Protein AF-A0A346Y640-F1 (afdb_monomer_lite)

Secondary structure (DSSP, 8-state):
------EEEEEEEEE-TT--EEEEEEEEES---HHHHHHHHHHSBTTTEE-TTTTTS---HHHH-TTSS--TT--S-EEEEEEEEE-SPPEEEEHHHHHHHHHHHHHTT-GGGG--HHHHHTTS--EEPTTS-EE-SS-----

Foldseek 3Di:
DPDLFKWKK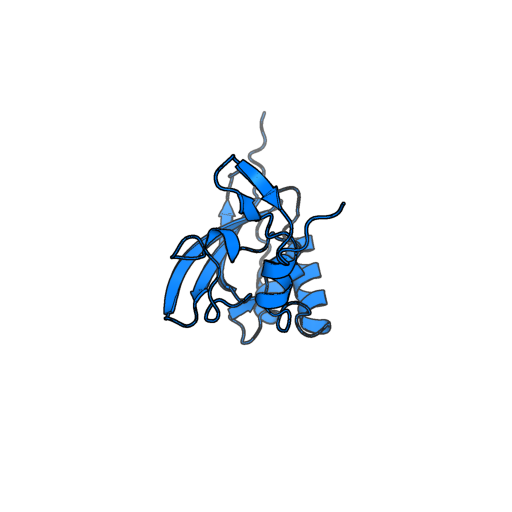WWKWFQFLVRDIDIDIAIAGHHDDPVLVVLQQVLADVSFKAQQVLLVHDQCCCVPVPVNDDDQRGFRIMTGPDMHIDSDDHDHHHSNSSSVSSNVCSVVVNVRRPPGVVNVCQPDPQPADPVRDGDHPDPDDDD

Structure (mmCIF, N/CA/C/O backbone):
data_AF-A0A346Y640-F1
#
_entry.id   AF-A0A346Y640-F1
#
loop_
_atom_site.group_PDB
_atom_site.id
_atom_site.type_symbol
_atom_site.label_atom_id
_atom_site.label_alt_id
_atom_site.label_comp_id
_atom_site.label_asym_id
_atom_site.label_entity_id
_atom_site.label_seq_id
_atom_site.pdbx_PDB_ins_code
_atom_site.Cartn_x
_atom_site.Cartn_y
_atom_site.Cartn_z
_atom_site.occupancy
_atom_site.B_iso_or_equiv
_atom_site.auth_seq_id
_atom_site.auth_comp_id
_atom_site.auth_asym_id
_atom_site.auth_atom_id
_atom_site.pdbx_PDB_model_num
ATOM 1 N N . MET A 1 1 ? -24.899 7.795 17.978 1.00 37.47 1 MET A N 1
ATOM 2 C CA . MET A 1 1 ? -23.575 7.405 18.499 1.00 37.47 1 MET A CA 1
ATOM 3 C C . MET A 1 1 ? -22.732 7.090 17.284 1.00 37.47 1 MET A C 1
ATOM 5 O O . MET A 1 1 ? -23.047 6.119 16.611 1.00 37.47 1 MET A O 1
ATOM 9 N N . ASN A 1 2 ? -21.761 7.936 16.942 1.00 45.19 2 ASN A N 1
ATOM 10 C CA . ASN A 1 2 ? -20.791 7.580 15.913 1.00 45.19 2 ASN A CA 1
ATOM 11 C C . ASN A 1 2 ? -19.942 6.470 16.523 1.00 45.19 2 ASN A C 1
ATOM 13 O O . ASN A 1 2 ? -19.218 6.697 17.489 1.00 45.19 2 ASN A O 1
ATOM 17 N N . THR A 1 3 ? -20.111 5.244 16.046 1.00 52.69 3 THR A N 1
ATOM 18 C CA . THR A 1 3 ? -19.116 4.208 16.283 1.00 52.69 3 THR A CA 1
ATOM 19 C C . THR A 1 3 ? -17.828 4.724 15.656 1.00 52.69 3 THR A C 1
ATOM 21 O O . THR A 1 3 ? -17.819 4.975 14.454 1.00 52.69 3 THR A O 1
ATOM 24 N N . ASN A 1 4 ? -16.775 4.944 16.449 1.00 62.44 4 ASN A N 1
ATOM 25 C CA . ASN A 1 4 ? -15.431 5.130 15.903 1.00 62.44 4 ASN A CA 1
ATOM 26 C C . ASN A 1 4 ? -15.088 3.839 15.157 1.00 62.44 4 ASN A C 1
ATOM 28 O O . ASN A 1 4 ? -14.667 2.856 15.769 1.00 62.44 4 ASN A O 1
ATOM 32 N N . THR A 1 5 ? -15.376 3.802 13.859 1.00 78.12 5 THR A N 1
ATOM 33 C CA . THR A 1 5 ? -15.050 2.665 13.011 1.00 78.12 5 THR A CA 1
ATOM 34 C C . THR A 1 5 ? -13.534 2.604 12.936 1.00 78.12 5 THR A C 1
ATOM 36 O O . THR A 1 5 ? -12.894 3.564 12.516 1.00 78.12 5 THR A O 1
ATOM 39 N N . MET A 1 6 ? -12.962 1.504 13.421 1.00 92.06 6 MET A N 1
ATOM 40 C CA . MET A 1 6 ? -11.524 1.297 13.337 1.00 92.06 6 MET A CA 1
ATOM 41 C C . MET A 1 6 ? -11.160 0.991 11.886 1.00 92.06 6 MET A C 1
ATOM 43 O O . MET A 1 6 ? -11.663 0.026 11.306 1.00 92.06 6 MET A O 1
ATOM 47 N N . ASN A 1 7 ? -10.292 1.825 11.336 1.00 96.62 7 ASN A N 1
ATOM 48 C CA . ASN A 1 7 ? -9.753 1.744 9.992 1.00 96.62 7 ASN A CA 1
ATOM 49 C C . ASN A 1 7 ? -8.273 1.347 10.047 1.00 96.62 7 ASN A C 1
ATOM 51 O O . ASN A 1 7 ? -7.664 1.278 11.119 1.00 96.62 7 ASN A O 1
ATOM 55 N N . THR A 1 8 ? -7.695 1.082 8.883 1.00 97.06 8 THR A N 1
ATOM 56 C CA . THR A 1 8 ? -6.295 0.686 8.735 1.00 97.06 8 THR A CA 1
ATOM 57 C C . THR A 1 8 ? -5.543 1.770 7.989 1.00 97.06 8 THR A C 1
ATOM 59 O O . THR A 1 8 ? -5.941 2.133 6.884 1.00 97.06 8 THR A O 1
ATOM 62 N N . ARG A 1 9 ? -4.442 2.260 8.559 1.00 97.69 9 ARG A N 1
ATOM 63 C CA . ARG A 1 9 ? -3.456 3.077 7.854 1.00 97.69 9 ARG A CA 1
ATOM 64 C C . ARG A 1 9 ? -2.321 2.185 7.375 1.00 97.69 9 ARG A C 1
ATOM 66 O O . ARG A 1 9 ? -1.728 1.466 8.172 1.00 97.69 9 ARG A O 1
ATOM 73 N N . VAL A 1 10 ? -2.001 2.274 6.093 1.00 97.00 10 VAL A N 1
ATOM 74 C CA . VAL A 1 10 ? -0.781 1.713 5.510 1.00 97.00 10 VAL A CA 1
ATOM 75 C C . VAL A 1 10 ? 0.199 2.864 5.316 1.00 97.00 10 VAL A C 1
ATOM 77 O O . VAL A 1 10 ? -0.119 3.837 4.630 1.00 97.00 10 VAL A O 1
ATOM 80 N N . LEU A 1 11 ? 1.350 2.778 5.974 1.00 96.50 11 LEU A N 1
ATOM 81 C CA . LEU A 1 11 ? 2.443 3.740 5.880 1.00 96.50 11 LEU A CA 1
ATOM 82 C C . LEU A 1 11 ? 3.290 3.385 4.663 1.00 96.50 11 LEU A C 1
ATOM 84 O O . LEU A 1 11 ? 3.700 2.234 4.509 1.00 96.50 11 LEU A O 1
ATOM 88 N N . LEU A 1 12 ? 3.528 4.368 3.806 1.00 94.81 12 LEU A N 1
ATOM 89 C CA . LEU A 1 12 ? 4.205 4.193 2.534 1.00 94.81 12 LEU A CA 1
ATOM 90 C C . LEU A 1 12 ? 5.369 5.174 2.425 1.00 94.81 12 LEU A C 1
ATOM 92 O O . LEU A 1 12 ? 5.293 6.303 2.914 1.00 94.81 12 LEU A O 1
ATOM 96 N N . ARG A 1 13 ? 6.421 4.769 1.725 1.00 91.81 13 ARG A N 1
ATOM 97 C CA . ARG A 1 13 ? 7.541 5.637 1.381 1.00 91.81 13 ARG A CA 1
ATOM 98 C C . ARG A 1 13 ? 7.844 5.534 -0.102 1.00 91.81 13 ARG A C 1
ATOM 100 O O . ARG A 1 13 ? 8.163 4.469 -0.623 1.00 91.81 13 ARG A O 1
ATOM 107 N N . TYR A 1 14 ? 7.769 6.672 -0.772 1.00 88.75 14 TYR A N 1
ATOM 108 C CA . TYR A 1 14 ? 8.270 6.824 -2.123 1.00 88.75 14 TYR A CA 1
ATOM 109 C C . TYR A 1 14 ? 9.759 7.143 -2.096 1.00 88.75 14 TYR A C 1
ATOM 111 O O . TYR A 1 14 ? 10.229 7.904 -1.240 1.00 88.75 14 TYR A O 1
ATOM 119 N N . ARG A 1 15 ? 10.487 6.558 -3.044 1.00 83.44 15 ARG A N 1
ATOM 120 C CA . ARG A 1 15 ? 1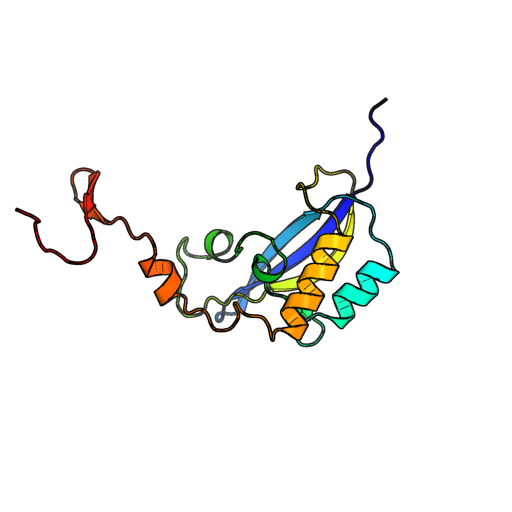1.890 6.848 -3.321 1.00 83.44 15 ARG A CA 1
ATOM 121 C C . ARG A 1 15 ? 12.000 7.097 -4.813 1.00 83.44 15 ARG A C 1
ATOM 123 O O . ARG A 1 15 ? 11.458 6.309 -5.574 1.00 83.44 15 ARG A O 1
ATOM 130 N N . ASP A 1 16 ? 12.658 8.172 -5.214 1.00 74.88 16 ASP A N 1
ATOM 131 C CA . ASP A 1 16 ? 13.042 8.334 -6.615 1.00 74.88 16 ASP A CA 1
ATOM 132 C C . ASP A 1 16 ? 14.410 7.674 -6.875 1.00 74.88 16 ASP A C 1
ATOM 134 O O . ASP A 1 16 ? 15.120 7.253 -5.949 1.00 74.88 16 ASP A O 1
ATOM 138 N N . GLY A 1 17 ? 14.813 7.606 -8.142 1.00 67.56 17 GLY A N 1
ATOM 139 C CA . GLY A 1 17 ? 16.123 7.100 -8.553 1.00 67.56 17 GLY A CA 1
ATOM 140 C C . GLY A 1 17 ? 17.303 7.964 -8.086 1.00 67.56 17 GLY A C 1
ATOM 141 O O . GLY A 1 17 ? 18.442 7.494 -8.092 1.00 67.56 17 GLY A O 1
ATOM 142 N N . ALA A 1 18 ? 17.049 9.182 -7.591 1.00 67.56 18 ALA A N 1
ATOM 143 C CA . ALA A 1 18 ? 18.029 10.050 -6.937 1.00 67.56 18 ALA A CA 1
ATOM 144 C C . ALA A 1 18 ? 18.079 9.870 -5.400 1.00 67.56 18 ALA A C 1
ATOM 146 O O . ALA A 1 18 ? 18.863 10.545 -4.721 1.00 67.56 18 ALA A O 1
ATOM 147 N N . ASN A 1 19 ? 17.305 8.925 -4.845 1.00 69.69 19 ASN A N 1
ATOM 148 C CA . ASN A 1 19 ? 17.181 8.614 -3.418 1.00 69.69 19 ASN A CA 1
ATOM 149 C C . ASN A 1 19 ? 16.620 9.773 -2.559 1.00 69.69 19 ASN A C 1
ATOM 151 O O . ASN A 1 19 ? 16.838 9.826 -1.341 1.00 69.69 19 ASN A O 1
ATOM 155 N N . CYS A 1 20 ? 15.856 10.684 -3.160 1.00 71.25 20 CYS A N 1
ATOM 156 C CA . CYS A 1 20 ? 14.936 11.546 -2.431 1.00 71.25 20 CYS A CA 1
ATOM 157 C C . CYS A 1 20 ? 13.772 10.702 -1.901 1.00 71.25 20 CYS A C 1
ATOM 159 O O . CYS A 1 20 ? 13.284 9.792 -2.567 1.00 71.25 20 CYS A O 1
ATOM 161 N N . LYS A 1 21 ? 13.344 10.982 -0.666 1.00 83.75 21 LYS A N 1
ATOM 162 C CA . LYS A 1 21 ? 12.328 10.192 0.0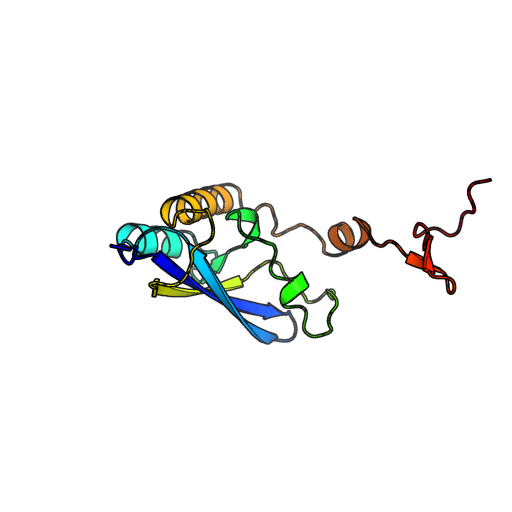38 1.00 83.75 21 LYS A CA 1
ATOM 163 C C . LYS A 1 21 ? 11.133 11.056 0.380 1.00 83.75 21 LYS A C 1
ATOM 165 O O . LYS A 1 21 ? 11.314 12.155 0.907 1.00 83.75 21 LYS A O 1
ATOM 170 N N . GLN A 1 22 ? 9.938 10.532 0.145 1.00 85.00 22 GLN A N 1
ATOM 171 C CA . GLN A 1 22 ? 8.700 11.148 0.603 1.00 85.00 22 GLN A CA 1
ATOM 172 C C . GLN A 1 22 ? 7.815 10.113 1.288 1.00 85.00 22 GLN A C 1
ATOM 174 O O . GLN A 1 22 ? 7.475 9.081 0.710 1.00 85.00 22 GLN A O 1
ATOM 179 N N . ASP A 1 23 ? 7.453 10.399 2.535 1.00 89.56 23 ASP A N 1
ATOM 180 C CA . ASP A 1 23 ? 6.532 9.569 3.299 1.00 89.56 23 ASP A CA 1
ATOM 181 C C . ASP A 1 23 ? 5.092 9.954 2.948 1.00 89.56 23 ASP A C 1
ATOM 183 O O . ASP A 1 23 ? 4.739 11.132 2.868 1.00 89.56 23 ASP A O 1
ATOM 187 N N . CYS A 1 24 ? 4.242 8.952 2.778 1.00 89.00 24 CYS A N 1
ATOM 188 C CA . CYS A 1 24 ? 2.809 9.126 2.624 1.00 89.00 24 CYS A CA 1
ATOM 189 C C . CYS A 1 24 ? 2.071 7.987 3.331 1.00 89.00 24 CYS A C 1
ATOM 191 O O . CYS A 1 24 ? 2.662 7.100 3.949 1.00 89.00 24 CYS A O 1
ATOM 193 N N . SER A 1 25 ? 0.746 8.026 3.309 1.00 93.56 25 SER A N 1
ATOM 194 C CA . SER A 1 25 ? -0.037 6.929 3.856 1.00 93.56 25 SER A CA 1
ATOM 195 C C . SER A 1 25 ? -1.395 6.851 3.196 1.00 93.56 25 SER A C 1
ATOM 197 O O . SER A 1 25 ? -1.902 7.837 2.659 1.00 93.56 25 SER A O 1
ATOM 199 N N . VAL A 1 26 ? -2.000 5.674 3.277 1.00 94.94 26 VAL A N 1
ATOM 200 C CA . VAL A 1 26 ? -3.372 5.460 2.845 1.00 94.94 26 VAL A CA 1
ATOM 201 C C . VAL A 1 26 ? -4.200 4.882 3.980 1.00 94.94 26 VAL A C 1
ATOM 203 O O . VAL A 1 26 ? -3.778 3.944 4.651 1.00 94.94 26 VAL A O 1
ATOM 206 N N . VAL A 1 27 ? -5.398 5.432 4.182 1.00 96.44 27 VAL A N 1
ATOM 207 C CA . VAL A 1 27 ? -6.363 4.926 5.161 1.00 96.44 27 VAL A CA 1
ATOM 208 C C . VAL A 1 27 ? -7.478 4.172 4.441 1.00 96.44 27 VAL A C 1
ATOM 210 O O . VAL A 1 27 ? -8.192 4.749 3.622 1.00 96.44 27 VAL A O 1
ATOM 213 N N . VAL A 1 28 ? -7.633 2.885 4.748 1.00 96.25 28 VAL A N 1
ATOM 214 C CA . VAL A 1 28 ? -8.654 1.979 4.200 1.00 96.25 28 VAL A CA 1
ATOM 215 C C . VAL A 1 28 ? -9.587 1.469 5.298 1.00 96.25 28 VAL A C 1
ATOM 217 O O . VAL A 1 28 ? -9.256 1.451 6.482 1.00 96.25 28 VAL A O 1
ATOM 220 N N . THR A 1 29 ? -10.787 1.064 4.900 1.00 96.56 29 THR A N 1
ATOM 221 C CA . THR A 1 29 ? -11.864 0.644 5.797 1.00 96.56 29 THR A CA 1
ATOM 222 C C . THR A 1 29 ? -11.550 -0.692 6.471 1.00 96.56 29 THR A C 1
ATOM 224 O O . THR A 1 29 ? -11.129 -1.653 5.818 1.00 96.56 29 THR A O 1
ATOM 227 N N . GLY A 1 30 ? -11.864 -0.776 7.763 1.00 92.75 30 GLY A N 1
ATOM 228 C CA . GLY A 1 30 ? -11.734 -1.988 8.572 1.00 92.75 30 GLY A CA 1
ATOM 229 C C . GLY A 1 30 ? -10.415 -2.050 9.348 1.00 92.75 30 GLY A C 1
ATOM 230 O O . GLY A 1 30 ? -9.446 -1.397 8.962 1.00 92.75 30 GLY A O 1
ATOM 231 N N . PRO A 1 31 ? -10.371 -2.804 10.459 1.00 93.06 31 PRO A N 1
ATOM 232 C CA . PRO A 1 31 ? -9.206 -2.856 11.333 1.00 93.06 31 PRO A CA 1
ATOM 233 C C . PRO A 1 31 ? -8.053 -3.660 10.709 1.00 93.06 31 PRO A C 1
ATOM 235 O O . PRO A 1 31 ? -8.307 -4.555 9.894 1.00 93.06 31 PRO A O 1
ATOM 238 N N . PRO A 1 32 ? -6.802 -3.408 11.134 1.00 90.06 32 PRO A N 1
ATOM 239 C CA . PRO A 1 32 ? -5.662 -4.201 10.698 1.00 90.06 32 PRO A CA 1
ATOM 240 C C . PRO A 1 32 ? -5.747 -5.599 11.317 1.00 90.06 32 PRO A C 1
ATOM 242 O O . PRO A 1 32 ? -5.513 -5.797 12.510 1.00 90.06 32 PRO A O 1
ATOM 245 N N . ASP A 1 33 ? -6.120 -6.576 10.499 1.00 92.94 33 ASP A N 1
ATOM 246 C CA . ASP A 1 33 ? -6.093 -7.994 10.850 1.00 92.94 33 ASP A CA 1
ATOM 247 C C . ASP A 1 33 ? -4.669 -8.531 10.653 1.00 92.94 33 ASP A C 1
ATOM 249 O O . ASP A 1 33 ? -4.096 -8.390 9.572 1.00 92.94 33 ASP A O 1
ATOM 253 N N . GLY A 1 34 ? -4.101 -9.177 11.674 1.00 95.50 34 GLY A N 1
ATOM 254 C CA . GLY A 1 34 ? -2.756 -9.751 11.606 1.00 95.50 34 GLY A CA 1
ATOM 255 C C . GLY A 1 34 ? -2.569 -10.767 10.472 1.00 95.50 34 GLY A C 1
ATOM 256 O O . GLY A 1 34 ? -1.480 -10.848 9.911 1.00 95.50 34 GLY A O 1
ATOM 257 N N . ASN A 1 35 ? -3.619 -11.497 10.082 1.00 97.19 35 ASN A N 1
ATOM 258 C CA . ASN A 1 35 ? -3.576 -12.388 8.921 1.00 97.19 35 ASN A CA 1
ATOM 259 C C . ASN A 1 35 ? -3.466 -11.592 7.611 1.00 97.19 35 ASN A C 1
ATOM 261 O O . ASN A 1 35 ? -2.650 -11.915 6.752 1.00 97.19 35 ASN A O 1
ATOM 265 N N . LEU A 1 36 ? -4.239 -10.511 7.472 1.00 97.38 36 LEU A N 1
ATOM 266 C CA . LEU A 1 36 ? -4.166 -9.636 6.300 1.00 97.38 36 LEU A CA 1
ATOM 267 C C . LEU A 1 36 ? -2.821 -8.910 6.210 1.00 97.38 36 LEU A C 1
ATOM 269 O O . LEU A 1 36 ? -2.268 -8.805 5.121 1.00 97.38 36 LEU A O 1
ATOM 273 N N . VAL A 1 37 ? -2.260 -8.473 7.342 1.00 97.25 37 VAL A N 1
ATOM 274 C CA . VAL A 1 37 ? -0.913 -7.884 7.383 1.00 97.25 37 VAL A CA 1
ATOM 275 C C . VAL A 1 37 ? 0.132 -8.901 6.927 1.00 97.25 37 VAL A C 1
ATOM 277 O O . VAL A 1 37 ? 0.931 -8.588 6.053 1.00 97.25 37 VAL A O 1
ATOM 280 N N . ALA A 1 38 ? 0.097 -10.131 7.449 1.00 97.62 38 ALA A N 1
ATOM 281 C CA . ALA A 1 38 ? 1.041 -11.175 7.050 1.00 97.62 38 ALA A CA 1
ATOM 282 C C . ALA A 1 38 ? 0.935 -11.524 5.555 1.00 97.62 38 ALA A C 1
ATOM 284 O O . ALA A 1 38 ? 1.958 -11.689 4.891 1.00 97.62 38 ALA A O 1
ATOM 285 N N . ARG A 1 39 ? -0.291 -11.600 5.020 1.00 97.94 39 ARG A N 1
ATOM 286 C CA . ARG A 1 39 ? -0.547 -11.801 3.585 1.00 97.94 39 ARG A CA 1
ATOM 287 C C . ARG A 1 39 ? 0.014 -10.661 2.743 1.00 97.94 39 ARG A C 1
ATOM 289 O O . ARG A 1 39 ? 0.714 -10.927 1.770 1.00 97.94 39 ARG A O 1
ATOM 296 N N . LEU A 1 40 ? -0.241 -9.413 3.142 1.00 97.56 40 LEU A N 1
ATOM 297 C CA . LEU A 1 40 ? 0.309 -8.246 2.458 1.00 97.56 40 LEU A CA 1
ATOM 298 C C . LEU A 1 40 ? 1.836 -8.313 2.433 1.00 97.56 40 LEU A C 1
ATOM 300 O O . LEU A 1 40 ? 2.406 -8.282 1.353 1.00 97.56 40 LEU A O 1
ATOM 304 N N . THR A 1 41 ? 2.489 -8.491 3.585 1.00 96.88 41 THR A N 1
ATOM 305 C CA . THR A 1 41 ? 3.957 -8.570 3.679 1.00 96.88 41 THR A CA 1
ATOM 306 C C . THR A 1 41 ? 4.543 -9.686 2.814 1.00 96.88 41 THR A C 1
ATOM 308 O O . THR A 1 41 ? 5.549 -9.471 2.148 1.00 96.88 41 THR A O 1
ATOM 311 N N . ALA A 1 42 ? 3.915 -10.865 2.778 1.00 97.31 42 ALA A N 1
ATOM 312 C CA . ALA A 1 42 ? 4.371 -11.983 1.947 1.00 97.31 42 ALA A CA 1
ATOM 313 C C . ALA A 1 42 ? 4.202 -11.742 0.434 1.00 97.31 42 ALA A C 1
ATOM 315 O O . ALA A 1 42 ? 4.805 -12.452 -0.367 1.00 97.31 42 ALA A O 1
ATOM 316 N N . THR A 1 43 ? 3.368 -10.773 0.059 1.00 97.44 43 THR A N 1
ATOM 317 C CA . THR A 1 43 ? 3.052 -10.423 -1.330 1.00 97.44 43 THR A CA 1
ATOM 318 C C . THR A 1 43 ? 3.985 -9.355 -1.894 1.00 97.44 43 THR A C 1
ATOM 320 O O . THR A 1 43 ? 4.155 -9.280 -3.109 1.00 97.44 43 THR A O 1
ATOM 323 N N . LEU A 1 44 ? 4.573 -8.524 -1.029 1.00 97.12 44 LEU A N 1
ATOM 324 C CA . LEU A 1 44 ? 5.429 -7.414 -1.438 1.00 97.12 44 LEU A CA 1
ATOM 325 C C . LEU A 1 44 ? 6.620 -7.906 -2.267 1.00 97.12 44 LEU A C 1
ATOM 327 O O . LEU A 1 44 ? 7.263 -8.904 -1.924 1.00 97.12 44 LEU A O 1
ATOM 331 N N . ASP A 1 45 ? 6.951 -7.171 -3.327 1.00 95.56 45 ASP A N 1
ATOM 332 C CA . ASP A 1 45 ? 8.188 -7.398 -4.059 1.00 95.56 45 ASP A CA 1
ATOM 333 C C . ASP A 1 45 ? 9.376 -7.182 -3.121 1.00 95.56 45 ASP A C 1
ATOM 335 O O . ASP A 1 45 ? 9.432 -6.215 -2.355 1.00 95.56 45 ASP A O 1
ATOM 339 N N . SER A 1 46 ? 10.289 -8.153 -3.119 1.00 93.25 46 SER A N 1
ATOM 340 C CA . SER A 1 46 ? 11.431 -8.195 -2.202 1.00 93.25 46 SER A CA 1
ATOM 341 C C . SER A 1 46 ? 11.053 -8.080 -0.710 1.00 93.25 46 SER A C 1
ATOM 343 O O . SER A 1 46 ? 11.912 -7.820 0.126 1.00 93.25 46 SER A O 1
ATOM 345 N N . GLY A 1 47 ? 9.781 -8.318 -0.359 1.00 93.75 47 GLY A N 1
ATOM 346 C CA . GLY A 1 47 ? 9.251 -8.192 0.999 1.00 93.75 47 GLY A CA 1
ATOM 347 C C . GLY A 1 47 ? 8.972 -6.757 1.460 1.00 93.75 47 GLY A C 1
ATOM 348 O O . GLY A 1 47 ? 8.558 -6.580 2.604 1.00 93.75 47 GLY A O 1
ATOM 349 N N . GLU A 1 48 ? 9.170 -5.753 0.602 1.00 95.00 48 GLU A N 1
ATOM 350 C CA . GLU A 1 48 ? 9.117 -4.335 0.987 1.00 95.00 48 GLU A CA 1
ATOM 351 C C . GLU A 1 48 ? 8.282 -3.475 0.030 1.00 95.00 48 GLU A C 1
ATOM 353 O O . GLU A 1 48 ? 7.687 -2.492 0.471 1.00 95.00 48 GLU A O 1
ATOM 358 N N . PHE A 1 49 ? 8.181 -3.837 -1.253 1.00 94.94 49 PHE A N 1
ATOM 359 C CA . PHE A 1 49 ? 7.635 -2.952 -2.281 1.00 94.94 49 PHE A CA 1
ATOM 360 C C . PHE A 1 49 ? 6.283 -3.401 -2.847 1.00 94.94 49 PHE A C 1
ATOM 362 O O . PHE A 1 49 ? 5.992 -4.587 -2.986 1.00 94.94 49 PHE A O 1
ATOM 369 N N . LEU A 1 50 ? 5.453 -2.432 -3.227 1.00 96.19 50 LEU A N 1
ATOM 370 C CA . LEU A 1 50 ? 4.268 -2.645 -4.063 1.00 96.19 50 LEU A CA 1
ATOM 371 C C . LEU A 1 50 ? 4.119 -1.512 -5.077 1.00 96.19 50 LEU A C 1
ATOM 373 O O . LEU A 1 50 ? 4.748 -0.461 -4.941 1.00 96.19 50 LEU A O 1
ATOM 377 N N . ILE A 1 51 ? 3.233 -1.701 -6.055 1.00 94.62 51 ILE A N 1
ATOM 378 C CA . ILE A 1 51 ? 2.788 -0.625 -6.944 1.00 94.62 51 ILE A CA 1
ATOM 379 C C . ILE A 1 51 ? 1.362 -0.203 -6.551 1.00 94.62 51 ILE A C 1
ATOM 381 O O . ILE A 1 51 ? 0.435 -1.004 -6.694 1.00 94.62 51 ILE A O 1
ATOM 385 N N . PRO A 1 52 ? 1.140 1.036 -6.066 1.00 93.31 52 PRO A N 1
ATOM 386 C CA . PRO A 1 52 ? -0.150 1.457 -5.513 1.00 93.31 52 PRO A CA 1
ATOM 387 C C . PRO A 1 52 ? -1.329 1.277 -6.475 1.00 93.31 52 PRO A C 1
ATOM 389 O O . PRO A 1 52 ? -2.373 0.755 -6.077 1.00 93.31 52 PRO A O 1
ATOM 392 N N . GLN A 1 53 ? -1.154 1.660 -7.741 1.00 93.06 53 GLN A N 1
ATOM 393 C CA . GLN A 1 53 ? -2.205 1.573 -8.760 1.00 93.06 53 GLN A CA 1
ATOM 394 C C . GLN A 1 53 ? -2.644 0.135 -9.056 1.00 93.06 53 GLN A C 1
ATOM 396 O O . GLN A 1 53 ? -3.840 -0.118 -9.208 1.00 93.06 53 GLN A O 1
ATOM 401 N N . ASP A 1 54 ? -1.720 -0.827 -9.011 1.00 95.19 54 ASP A N 1
ATOM 402 C CA . ASP A 1 54 ? -2.053 -2.243 -9.187 1.00 95.19 54 ASP A CA 1
ATOM 403 C C . ASP A 1 54 ? -2.875 -2.779 -7.997 1.00 95.19 54 ASP A C 1
ATOM 405 O O . ASP A 1 54 ? -3.715 -3.668 -8.145 1.00 95.19 54 ASP A O 1
ATOM 409 N N . CYS A 1 55 ? -2.718 -2.168 -6.818 1.00 95.38 55 CYS A N 1
ATOM 410 C CA . CYS A 1 55 ? -3.519 -2.437 -5.622 1.00 95.38 55 CYS A CA 1
ATOM 411 C C . CYS A 1 55 ? -4.865 -1.675 -5.602 1.00 95.38 55 CYS A C 1
ATOM 413 O O . CYS A 1 55 ? -5.629 -1.767 -4.634 1.00 95.38 55 CYS A O 1
ATOM 415 N N . GLY A 1 56 ? -5.186 -0.920 -6.660 1.00 92.69 56 GLY A N 1
ATOM 416 C CA . GLY A 1 56 ? -6.387 -0.087 -6.770 1.00 92.69 56 GLY A CA 1
ATOM 417 C C . GLY A 1 56 ? -6.308 1.246 -6.018 1.00 92.69 56 GLY A C 1
ATOM 418 O O . GLY A 1 56 ? -7.344 1.869 -5.772 1.00 92.69 56 GLY A O 1
ATOM 419 N N . LEU A 1 57 ? -5.111 1.657 -5.599 1.00 91.62 57 LEU A N 1
ATOM 420 C CA . LEU A 1 57 ? -4.855 2.998 -5.080 1.00 91.62 57 LEU A CA 1
ATOM 421 C C . LEU A 1 57 ? -4.591 3.965 -6.241 1.00 91.62 57 LEU A C 1
ATOM 423 O O . LEU A 1 57 ? -4.568 3.570 -7.402 1.00 91.62 57 LEU A O 1
ATOM 427 N N . GLU A 1 58 ? -4.433 5.248 -5.935 1.00 86.62 58 GLU A N 1
ATOM 428 C CA . GLU A 1 58 ? -3.994 6.208 -6.947 1.00 86.62 58 GLU A CA 1
ATOM 429 C C . GLU A 1 58 ? -2.503 6.035 -7.244 1.00 86.62 58 GLU A C 1
ATOM 431 O O . GLU A 1 58 ? -1.742 5.556 -6.399 1.00 86.62 58 GLU A O 1
ATOM 436 N N . ASP A 1 59 ? -2.086 6.444 -8.439 1.00 82.12 59 ASP A N 1
ATOM 437 C CA . ASP A 1 59 ? -0.671 6.618 -8.724 1.00 82.12 59 ASP A CA 1
ATOM 438 C C . ASP A 1 59 ? -0.125 7.765 -7.868 1.00 82.12 59 ASP A C 1
ATOM 440 O O . ASP A 1 59 ? -0.627 8.891 -7.903 1.00 82.12 59 ASP A O 1
ATOM 444 N N . LEU A 1 60 ? 0.889 7.456 -7.065 1.00 77.31 60 LEU A N 1
ATOM 445 C CA . LEU A 1 60 ? 1.475 8.402 -6.126 1.00 77.31 60 LEU A CA 1
ATOM 446 C C . LEU A 1 60 ? 2.590 9.233 -6.763 1.00 77.31 60 LEU A C 1
ATOM 448 O O . LEU A 1 60 ? 2.916 10.293 -6.234 1.00 77.31 60 LEU A O 1
ATOM 452 N N . ARG A 1 61 ? 3.140 8.823 -7.914 1.00 78.56 61 ARG A N 1
ATOM 453 C CA . ARG A 1 61 ? 4.254 9.541 -8.552 1.00 78.56 61 ARG A CA 1
ATOM 454 C C . ARG A 1 61 ? 3.917 11.013 -8.858 1.00 78.56 61 ARG A C 1
ATOM 456 O O . ARG A 1 61 ? 4.714 11.868 -8.484 1.00 78.56 61 ARG A O 1
ATOM 463 N N . PRO A 1 62 ? 2.742 11.374 -9.427 1.00 70.88 62 PRO A N 1
ATOM 464 C CA . PRO A 1 62 ? 2.408 12.778 -9.700 1.00 70.88 62 PRO A CA 1
ATOM 465 C C . PRO A 1 62 ? 2.326 13.651 -8.441 1.00 70.88 62 PRO A C 1
ATOM 467 O O . PRO A 1 62 ? 2.561 14.854 -8.501 1.00 70.88 62 PRO A O 1
ATOM 470 N N . GLN A 1 63 ? 1.978 13.052 -7.298 1.00 67.38 63 GLN A N 1
ATOM 471 C CA . GLN A 1 63 ? 1.866 13.752 -6.016 1.00 67.38 63 GLN A CA 1
ATOM 472 C C . GLN A 1 63 ? 3.218 13.874 -5.307 1.00 67.38 63 GLN A C 1
ATOM 474 O O . GLN A 1 63 ? 3.387 14.765 -4.476 1.00 67.38 63 GLN A O 1
ATOM 479 N N . LEU A 1 64 ? 4.155 12.973 -5.622 1.00 66.56 64 LEU A N 1
ATOM 480 C CA . LEU A 1 64 ? 5.427 12.823 -4.918 1.00 66.56 64 LEU A CA 1
ATOM 481 C C . LEU A 1 64 ? 6.652 13.242 -5.747 1.00 66.56 64 LEU A C 1
ATOM 483 O O . LEU A 1 64 ? 7.775 13.259 -5.239 1.00 66.56 64 LEU A O 1
ATOM 487 N N . ALA A 1 65 ? 6.433 13.646 -7.000 1.00 65.88 65 ALA A N 1
ATOM 488 C CA . ALA A 1 65 ? 7.431 14.253 -7.864 1.00 65.88 65 ALA A CA 1
ATOM 489 C C . ALA A 1 65 ? 8.041 15.500 -7.202 1.00 65.88 65 ALA A C 1
ATOM 491 O O . ALA A 1 65 ? 7.394 16.539 -7.044 1.00 65.88 65 ALA A O 1
ATOM 492 N N . PHE A 1 66 ? 9.317 15.415 -6.823 1.00 59.94 66 PHE A N 1
ATOM 493 C CA . PHE A 1 66 ? 9.992 16.433 -6.008 1.00 59.94 66 PHE A C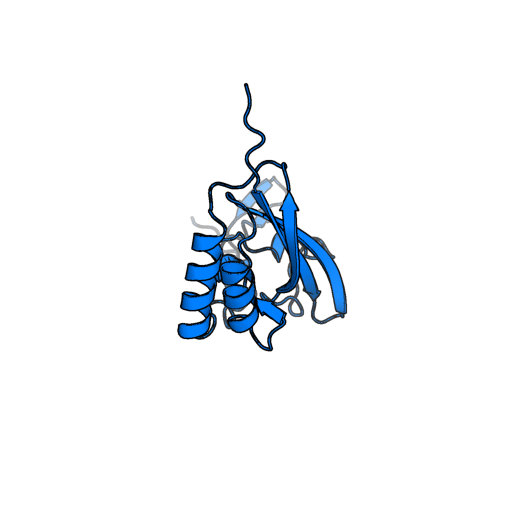A 1
ATOM 494 C C . PHE A 1 66 ? 10.105 17.803 -6.700 1.00 59.94 66 PHE A C 1
ATOM 496 O O . PHE A 1 66 ? 10.188 18.840 -6.041 1.00 59.94 66 PHE A O 1
ATOM 503 N N . THR A 1 67 ? 10.110 17.813 -8.032 1.00 61.50 67 THR A N 1
ATOM 504 C CA . THR A 1 67 ? 10.216 19.014 -8.874 1.00 61.50 67 THR A CA 1
ATOM 505 C C . THR A 1 67 ? 8.851 19.554 -9.320 1.00 61.50 67 THR A C 1
ATOM 507 O O . THR A 1 67 ? 8.799 20.571 -10.012 1.00 61.50 67 THR A O 1
ATOM 510 N N . GLY A 1 68 ? 7.752 18.889 -8.939 1.00 61.28 68 GLY A N 1
ATOM 511 C CA . GLY A 1 68 ? 6.413 19.132 -9.480 1.00 61.28 68 GLY A CA 1
ATOM 512 C C . GLY A 1 68 ? 6.157 18.475 -10.843 1.00 61.28 68 GLY A C 1
ATOM 513 O O . GLY A 1 68 ? 5.064 18.632 -11.380 1.00 61.28 68 GLY A O 1
ATOM 514 N N . TYR A 1 69 ? 7.134 17.737 -11.385 1.00 65.00 69 TYR A N 1
ATOM 515 C CA . TYR A 1 69 ? 7.027 16.982 -12.634 1.00 65.00 69 TYR A CA 1
ATOM 516 C C . TYR A 1 69 ? 7.697 15.619 -12.488 1.00 65.00 69 TYR A C 1
ATOM 518 O O . TYR A 1 69 ? 8.752 15.511 -11.861 1.00 65.00 69 TYR A O 1
ATOM 526 N N . LEU A 1 70 ? 7.100 14.598 -13.102 1.00 70.62 70 LEU A N 1
ATOM 527 C CA . LEU A 1 70 ? 7.744 13.296 -13.240 1.00 70.62 70 LEU A CA 1
ATOM 528 C C . LEU A 1 70 ? 9.024 13.454 -14.057 1.00 70.62 70 LEU A C 1
ATOM 530 O O . LEU A 1 70 ? 9.044 14.162 -15.066 1.00 70.62 70 LEU A O 1
ATOM 534 N N . ASN A 1 71 ? 10.089 12.812 -13.609 1.00 71.94 71 ASN A N 1
ATOM 535 C CA . ASN A 1 71 ? 11.364 12.761 -14.302 1.00 71.94 71 ASN A CA 1
ATOM 536 C C . ASN A 1 71 ? 11.755 11.297 -14.580 1.00 71.94 71 ASN A C 1
ATOM 538 O O . ASN A 1 71 ? 11.193 10.400 -13.961 1.00 71.94 71 ASN A O 1
ATOM 542 N N . PRO A 1 72 ? 12.718 11.032 -15.477 1.00 72.44 72 PRO A N 1
ATOM 543 C CA . PRO A 1 72 ? 13.073 9.664 -15.871 1.00 72.44 72 PRO A CA 1
ATOM 544 C C . PRO A 1 72 ? 13.589 8.760 -14.742 1.00 72.44 72 PRO A C 1
ATOM 546 O O . PRO A 1 72 ? 13.623 7.544 -14.911 1.00 72.44 72 PRO A O 1
ATOM 549 N N . ASP A 1 73 ? 14.007 9.332 -13.612 1.00 73.69 73 ASP A N 1
ATOM 550 C CA . ASP A 1 73 ? 14.449 8.582 -12.437 1.00 73.69 73 ASP A CA 1
ATOM 551 C C . ASP A 1 73 ? 13.272 8.204 -11.511 1.00 73.69 73 ASP A C 1
ATOM 553 O O . ASP A 1 73 ? 13.461 7.450 -10.556 1.00 73.69 73 ASP A O 1
ATOM 557 N N . ASP A 1 74 ? 12.054 8.701 -11.758 1.00 79.38 74 ASP A N 1
ATOM 558 C CA . ASP A 1 74 ? 10.861 8.322 -11.000 1.00 79.38 74 ASP A CA 1
ATOM 559 C C . ASP A 1 74 ? 10.403 6.895 -11.358 1.00 79.38 74 ASP A C 1
ATOM 561 O O . ASP A 1 74 ? 10.409 6.478 -12.514 1.00 79.38 74 ASP A O 1
ATOM 565 N N . HIS A 1 75 ? 9.957 6.122 -10.365 1.00 85.00 75 HIS A N 1
ATOM 566 C CA . HIS A 1 75 ? 9.512 4.739 -10.573 1.00 85.00 75 HIS A CA 1
ATOM 567 C C . HIS A 1 75 ? 8.199 4.446 -9.850 1.00 85.00 75 HIS A C 1
ATOM 569 O O . HIS A 1 75 ? 7.868 5.063 -8.853 1.00 85.00 75 HIS A O 1
ATOM 575 N N . CYS A 1 76 ? 7.417 3.474 -10.304 1.00 88.44 76 CYS A N 1
ATOM 576 C CA . CYS A 1 76 ? 6.091 3.189 -9.733 1.00 88.44 76 CYS A CA 1
ATOM 577 C C . CYS A 1 76 ? 6.106 2.473 -8.367 1.00 88.44 76 CYS A C 1
ATOM 579 O O . CYS A 1 76 ? 5.064 2.386 -7.711 1.00 88.44 76 CYS A O 1
ATOM 581 N N . TRP A 1 77 ? 7.263 1.972 -7.932 1.00 92.12 77 TRP A N 1
ATOM 582 C CA . TRP A 1 77 ? 7.413 1.252 -6.670 1.00 92.12 77 TRP A CA 1
ATOM 583 C C . TRP A 1 77 ? 7.357 2.168 -5.450 1.00 92.12 77 TRP A C 1
ATOM 585 O O . TRP A 1 77 ? 7.994 3.221 -5.412 1.00 92.12 77 TRP A O 1
ATOM 595 N N . VAL A 1 78 ? 6.647 1.716 -4.418 1.00 92.69 78 VAL A N 1
ATOM 596 C CA . VAL A 1 78 ? 6.661 2.321 -3.082 1.00 92.69 78 VAL A CA 1
ATOM 597 C C . VAL A 1 78 ? 6.955 1.265 -2.031 1.00 92.69 78 VAL A C 1
ATOM 599 O O . VAL A 1 78 ? 6.525 0.119 -2.147 1.00 92.69 78 VAL A O 1
ATOM 602 N N . GLU A 1 79 ? 7.674 1.670 -0.996 1.00 94.81 79 GLU A N 1
ATOM 603 C CA . GLU A 1 79 ? 7.995 0.854 0.170 1.00 94.81 79 GLU A CA 1
ATOM 604 C C . GLU A 1 79 ? 6.830 0.885 1.165 1.00 94.81 79 GLU A C 1
ATOM 606 O O . GLU A 1 79 ? 6.257 1.945 1.424 1.00 94.81 79 GLU A O 1
ATOM 611 N N . VAL A 1 80 ? 6.475 -0.268 1.730 1.00 96.56 80 VAL A N 1
ATOM 612 C CA . VAL A 1 80 ? 5.501 -0.382 2.820 1.00 96.56 80 VAL A CA 1
ATOM 613 C C . VAL A 1 80 ? 6.245 -0.379 4.150 1.00 96.56 80 VAL A C 1
ATOM 615 O O . VAL A 1 80 ? 6.848 -1.370 4.549 1.00 96.56 80 VAL A O 1
ATOM 618 N N . GLU A 1 81 ? 6.155 0.733 4.871 1.00 96.56 81 GLU A N 1
ATOM 619 C CA . GLU A 1 81 ? 6.859 0.936 6.145 1.00 96.56 81 GLU A CA 1
ATOM 620 C C . GLU A 1 81 ? 6.111 0.318 7.332 1.00 96.56 81 GLU A C 1
ATOM 622 O O . GLU A 1 81 ? 6.698 0.018 8.373 1.00 96.56 81 GLU A O 1
ATOM 627 N N . GLY A 1 82 ? 4.793 0.149 7.210 1.00 96.25 82 GLY A N 1
ATOM 628 C CA . GLY A 1 82 ? 3.993 -0.405 8.290 1.00 96.25 82 GLY A CA 1
ATOM 629 C C . GLY A 1 82 ? 2.493 -0.364 8.053 1.00 96.25 82 GLY A C 1
ATOM 630 O O . GLY A 1 82 ? 1.986 0.275 7.132 1.00 96.25 82 GLY A O 1
ATOM 631 N N . VAL A 1 83 ? 1.778 -1.059 8.932 1.00 97.56 83 VAL A N 1
ATOM 632 C CA . VAL A 1 83 ? 0.318 -1.090 8.967 1.00 97.56 83 VAL A CA 1
ATOM 633 C C . VAL A 1 83 ? -0.129 -0.856 10.403 1.00 97.56 83 VAL A C 1
ATOM 635 O O . VAL A 1 83 ? 0.311 -1.556 11.314 1.00 97.56 83 VAL A O 1
ATOM 638 N N . GLU A 1 84 ? -1.013 0.114 10.612 1.00 97.06 84 GLU A N 1
ATOM 639 C CA . GLU A 1 84 ? -1.496 0.484 11.940 1.00 97.06 84 GLU A CA 1
ATOM 640 C C . GLU A 1 84 ? -3.000 0.766 11.963 1.00 97.06 84 GLU A C 1
ATOM 642 O O . GLU A 1 84 ? -3.642 1.016 10.942 1.00 97.06 84 GLU A O 1
ATOM 647 N N . ALA A 1 85 ? -3.582 0.701 13.157 1.00 96.75 85 ALA A N 1
ATOM 648 C CA . ALA A 1 85 ? -4.989 1.002 13.368 1.00 96.75 85 ALA A CA 1
ATOM 649 C C . ALA A 1 85 ? -5.186 2.520 13.481 1.00 96.75 85 ALA A C 1
ATOM 651 O O . ALA A 1 85 ? -4.397 3.203 14.133 1.00 96.75 85 ALA A O 1
ATOM 652 N N . THR A 1 86 ? -6.254 3.052 12.895 1.00 96.12 86 THR A N 1
ATOM 653 C CA . THR A 1 86 ? -6.582 4.479 12.975 1.00 96.12 86 THR A CA 1
ATOM 654 C C . THR A 1 86 ? -8.089 4.712 13.033 1.00 96.12 86 THR A C 1
ATOM 656 O O . THR A 1 86 ? -8.888 3.860 12.655 1.00 96.12 86 THR A O 1
ATOM 659 N N . THR A 1 87 ? -8.482 5.890 13.512 1.00 95.38 87 THR A N 1
ATOM 660 C CA . THR A 1 87 ? -9.880 6.362 13.501 1.00 95.38 87 THR A CA 1
ATOM 661 C C . THR A 1 87 ? -10.128 7.441 12.448 1.00 95.38 87 THR A C 1
ATOM 663 O O . THR A 1 87 ? -11.212 8.012 12.407 1.00 95.38 87 THR A O 1
ATOM 666 N N . GLU A 1 88 ? -9.125 7.736 11.619 1.00 95.38 88 GLU A N 1
ATOM 667 C CA . GLU A 1 88 ? -9.254 8.673 10.503 1.00 95.38 88 GLU A CA 1
ATOM 668 C C . GLU A 1 88 ? -10.194 8.157 9.415 1.00 95.38 88 GLU A C 1
ATOM 670 O O . GLU A 1 88 ? -10.424 6.950 9.282 1.00 95.38 88 GLU A O 1
ATOM 675 N N . ASP A 1 89 ? -10.717 9.096 8.627 1.00 94.25 89 ASP A N 1
ATOM 676 C CA . ASP A 1 89 ? -11.596 8.793 7.508 1.00 94.25 89 ASP A CA 1
ATOM 677 C C . ASP A 1 89 ? -10.871 7.922 6.479 1.00 94.25 89 ASP A C 1
ATOM 679 O O . ASP A 1 89 ? -9.775 8.231 6.007 1.00 94.25 89 ASP A O 1
ATOM 683 N N . ALA A 1 90 ? -11.508 6.807 6.138 1.00 93.88 90 ALA A N 1
ATOM 684 C CA . ALA A 1 90 ? -11.002 5.876 5.151 1.00 93.88 90 ALA A CA 1
ATOM 685 C C . ALA A 1 90 ? -11.547 6.192 3.761 1.00 93.88 90 ALA A C 1
ATOM 687 O O . ALA A 1 90 ? -12.700 6.596 3.592 1.00 93.88 90 ALA A O 1
ATOM 688 N N . ARG A 1 91 ? -10.745 5.886 2.741 1.00 92.44 91 ARG A N 1
ATOM 689 C CA . ARG A 1 91 ? -11.247 5.787 1.367 1.00 92.44 91 ARG A CA 1
ATOM 690 C C . ARG A 1 91 ? -12.215 4.599 1.234 1.00 92.44 91 ARG A C 1
ATOM 692 O O . ARG A 1 91 ? -12.140 3.666 2.043 1.00 92.44 91 ARG A O 1
ATOM 699 N N . PRO A 1 92 ? -13.100 4.582 0.215 1.00 91.88 92 PRO A N 1
ATOM 700 C CA . PRO A 1 92 ? -14.077 3.510 0.001 1.00 91.88 92 PRO A CA 1
ATOM 701 C C . PRO A 1 92 ? -13.424 2.230 -0.558 1.00 91.88 92 PRO A C 1
ATOM 703 O O . PRO A 1 92 ? -13.740 1.747 -1.642 1.00 91.88 92 PRO A O 1
ATOM 706 N N . MET A 1 93 ? -12.485 1.675 0.201 1.00 94.81 93 MET A N 1
ATOM 707 C CA . MET A 1 93 ? -11.776 0.425 -0.039 1.00 94.81 93 MET A CA 1
ATOM 708 C C . MET A 1 93 ? -11.548 -0.244 1.312 1.00 94.81 93 MET A C 1
ATOM 710 O O . MET A 1 93 ? -11.238 0.446 2.277 1.00 94.81 93 MET A O 1
ATOM 714 N N . THR A 1 94 ? -11.688 -1.565 1.398 1.00 96.50 94 THR A N 1
ATOM 715 C CA . THR A 1 94 ? -11.368 -2.311 2.623 1.00 96.50 94 THR A CA 1
ATOM 716 C C . THR A 1 94 ? -9.909 -2.754 2.634 1.00 96.50 94 THR A C 1
ATOM 718 O O . THR A 1 94 ? -9.316 -2.950 1.573 1.00 96.50 94 THR A O 1
ATOM 721 N N . PHE A 1 95 ? -9.338 -2.981 3.821 1.00 96.62 95 PHE A N 1
ATOM 722 C CA . PHE A 1 95 ? -7.983 -3.534 3.916 1.00 96.62 95 PHE A CA 1
ATOM 723 C C . PHE A 1 95 ? -7.863 -4.909 3.239 1.00 96.62 95 PHE A C 1
ATOM 725 O O . PHE A 1 95 ? -6.898 -5.164 2.527 1.00 96.62 95 PHE A O 1
ATOM 732 N N . ALA A 1 96 ? -8.890 -5.756 3.361 1.00 96.88 96 ALA A N 1
ATOM 733 C CA . ALA A 1 96 ? -8.947 -7.035 2.655 1.00 96.88 96 ALA A CA 1
ATOM 734 C C . ALA A 1 96 ? -8.903 -6.865 1.126 1.00 96.88 96 ALA A C 1
ATOM 736 O O . ALA A 1 96 ? -8.131 -7.546 0.465 1.00 96.88 96 ALA A O 1
ATOM 737 N N . ALA A 1 97 ? -9.662 -5.913 0.569 1.00 97.44 97 ALA A N 1
ATOM 738 C CA . ALA A 1 97 ? -9.664 -5.667 -0.873 1.00 97.44 97 ALA A CA 1
ATOM 739 C C . ALA A 1 97 ? -8.316 -5.139 -1.387 1.00 97.44 97 ALA A C 1
ATOM 741 O O . ALA A 1 97 ? -7.942 -5.439 -2.517 1.00 97.44 97 ALA A O 1
ATOM 742 N N . LEU A 1 98 ? -7.591 -4.359 -0.579 1.00 97.38 98 LEU A N 1
ATOM 743 C CA . LEU A 1 98 ? -6.225 -3.941 -0.903 1.00 97.38 98 LEU A CA 1
ATOM 744 C C . LEU A 1 98 ? -5.293 -5.157 -0.980 1.00 97.38 98 LEU A C 1
ATOM 746 O O . LEU A 1 98 ? -4.576 -5.308 -1.963 1.00 97.38 98 LEU A O 1
ATOM 750 N N . VAL A 1 99 ? -5.341 -6.037 0.025 1.00 97.94 99 VAL A N 1
ATOM 751 C CA . VAL A 1 99 ? -4.509 -7.252 0.093 1.00 97.94 99 VAL A CA 1
ATOM 752 C C . VAL A 1 99 ? -4.805 -8.186 -1.080 1.00 97.94 99 VAL A C 1
ATOM 754 O O . VAL A 1 99 ? -3.883 -8.622 -1.760 1.00 97.94 99 VAL A O 1
ATOM 757 N N . ASP A 1 100 ? -6.083 -8.440 -1.370 1.00 98.19 100 ASP A N 1
ATOM 758 C CA . ASP A 1 100 ? -6.490 -9.322 -2.469 1.00 98.19 1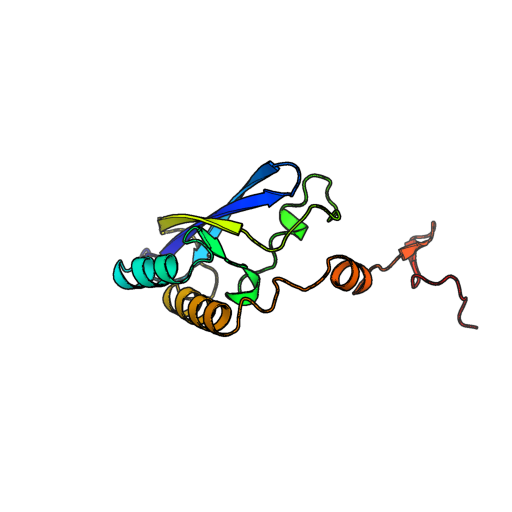00 ASP A CA 1
ATOM 759 C C . ASP A 1 100 ? -6.020 -8.784 -3.835 1.00 98.19 100 ASP A C 1
ATOM 761 O O . ASP A 1 100 ? -5.628 -9.552 -4.715 1.00 98.19 100 ASP A O 1
ATOM 765 N N . ARG A 1 101 ? -6.023 -7.457 -4.024 1.00 98.31 101 ARG A N 1
ATOM 766 C CA . ARG A 1 101 ? -5.496 -6.832 -5.247 1.00 98.31 101 ARG A CA 1
ATOM 767 C C . ARG A 1 101 ? -3.978 -6.896 -5.327 1.00 98.31 101 ARG A C 1
ATOM 769 O O . ARG A 1 101 ? -3.467 -7.176 -6.405 1.00 98.31 101 ARG A O 1
ATOM 776 N N . ALA A 1 102 ? -3.276 -6.690 -4.215 1.00 97.69 102 ALA A N 1
ATOM 777 C CA . ALA A 1 102 ? -1.826 -6.849 -4.170 1.00 97.69 102 ALA A CA 1
ATOM 778 C C . ALA A 1 102 ? -1.418 -8.280 -4.557 1.00 97.69 102 ALA A C 1
ATOM 780 O O . ALA A 1 102 ? -0.519 -8.464 -5.370 1.00 97.69 102 ALA A O 1
ATOM 781 N N . GLU A 1 103 ? -2.114 -9.296 -4.036 1.00 98.25 103 GLU A N 1
ATOM 782 C CA . GLU A 1 103 ? -1.843 -10.703 -4.365 1.00 98.25 103 GLU A CA 1
ATOM 783 C C . GLU A 1 103 ? -2.081 -10.990 -5.851 1.00 98.25 103 GLU A C 1
ATOM 785 O O . GLU A 1 103 ? -1.270 -11.653 -6.501 1.00 98.25 103 GLU A O 1
ATOM 790 N N . ALA A 1 104 ? -3.170 -10.455 -6.409 1.00 98.00 104 ALA A N 1
ATOM 791 C CA . ALA A 1 104 ? -3.459 -10.572 -7.833 1.00 98.00 104 ALA A CA 1
ATOM 792 C C . ALA A 1 104 ? -2.397 -9.871 -8.699 1.00 98.00 104 ALA A C 1
ATOM 794 O O . ALA A 1 104 ? -1.973 -10.429 -9.711 1.00 98.00 104 ALA A O 1
ATOM 795 N N . ALA A 1 105 ? -1.943 -8.683 -8.293 1.00 97.31 105 ALA A N 1
ATOM 796 C CA . ALA A 1 105 ? -0.898 -7.932 -8.978 1.00 97.31 105 ALA A CA 1
ATOM 797 C C . ALA A 1 105 ? 0.440 -8.677 -8.954 1.00 97.31 105 ALA A C 1
ATOM 799 O O . ALA A 1 105 ? 1.044 -8.875 -10.006 1.00 97.31 105 ALA A O 1
ATOM 800 N N . ALA A 1 106 ? 0.863 -9.172 -7.790 1.00 96.69 106 ALA A N 1
ATOM 801 C CA . ALA A 1 106 ? 2.081 -9.963 -7.655 1.00 96.69 106 ALA A CA 1
ATOM 802 C C . ALA A 1 106 ? 2.026 -11.240 -8.511 1.00 96.69 106 ALA A C 1
ATOM 804 O O . ALA A 1 106 ? 2.976 -11.547 -9.230 1.00 96.69 106 ALA A O 1
ATOM 805 N N . ALA A 1 107 ? 0.891 -11.950 -8.514 1.00 96.88 107 ALA A N 1
ATOM 806 C CA . ALA A 1 107 ? 0.692 -13.132 -9.354 1.00 96.88 107 ALA A CA 1
ATOM 807 C C . ALA A 1 107 ? 0.720 -12.815 -10.862 1.00 96.88 107 ALA A C 1
ATOM 809 O O . ALA A 1 107 ? 1.131 -13.657 -11.661 1.00 96.88 107 ALA A O 1
ATOM 810 N N . ALA A 1 108 ? 0.303 -11.608 -11.250 1.00 95.56 108 ALA A N 1
ATOM 811 C CA . ALA A 1 108 ? 0.385 -11.100 -12.617 1.00 95.56 108 ALA A CA 1
ATOM 812 C C . ALA A 1 108 ? 1.756 -10.485 -12.958 1.00 95.56 108 ALA A C 1
ATOM 814 O O . ALA A 1 108 ? 1.952 -10.037 -14.087 1.00 95.56 108 ALA A O 1
ATOM 815 N N . GLY A 1 109 ? 2.695 -10.464 -12.007 1.00 95.12 109 GLY A N 1
ATOM 816 C CA . GLY A 1 109 ? 4.001 -9.842 -12.176 1.00 95.12 109 GLY A CA 1
ATOM 817 C C . GLY A 1 109 ? 3.914 -8.324 -12.281 1.00 95.12 109 GLY A C 1
ATOM 818 O O . GLY A 1 109 ? 4.506 -7.768 -13.195 1.00 95.12 109 GLY A O 1
ATOM 819 N N . TRP A 1 110 ? 3.175 -7.670 -11.380 1.00 94.94 110 TRP A N 1
ATOM 820 C CA . TRP A 1 110 ? 3.123 -6.211 -11.205 1.00 94.94 110 TRP A CA 1
ATOM 821 C C . TRP A 1 110 ? 2.968 -5.446 -12.531 1.00 94.94 110 TRP A C 1
ATOM 823 O O . TRP A 1 110 ? 3.937 -4.861 -13.017 1.00 94.94 110 TRP A O 1
ATOM 833 N N . PRO A 1 111 ? 1.777 -5.479 -13.159 1.00 92.00 111 PRO A N 1
ATOM 834 C CA . PRO A 1 111 ? 1.566 -5.017 -14.535 1.00 92.00 111 PRO A CA 1
ATOM 835 C C . PRO A 1 111 ? 2.056 -3.596 -14.826 1.00 92.00 111 PRO A C 1
ATOM 837 O O . PRO A 1 111 ? 2.463 -3.303 -15.948 1.00 92.00 111 PRO A O 1
ATOM 840 N N . SER A 1 112 ? 2.048 -2.723 -13.820 1.00 88.50 112 SER A N 1
ATOM 841 C CA . SER A 1 112 ? 2.479 -1.336 -13.959 1.00 88.50 112 SER A CA 1
ATOM 842 C C . SER A 1 112 ? 3.997 -1.121 -13.886 1.00 88.50 112 SER A C 1
ATOM 844 O O . SER A 1 112 ? 4.460 -0.001 -14.096 1.00 88.50 112 SER A O 1
ATOM 846 N N . GLN A 1 113 ? 4.795 -2.152 -13.584 1.00 85.38 113 GLN A N 1
ATOM 847 C CA . GLN A 1 113 ? 6.248 -2.016 -13.400 1.00 85.38 113 GLN A CA 1
ATOM 848 C C . GLN A 1 113 ? 7.014 -1.675 -14.687 1.00 85.38 113 GLN A C 1
ATOM 850 O O . GLN A 1 113 ? 8.150 -1.219 -14.619 1.00 85.38 113 GLN A O 1
ATOM 855 N N . GLY A 1 114 ? 6.406 -1.925 -15.850 1.00 77.00 114 GLY A N 1
ATOM 856 C CA . GLY A 1 114 ? 6.987 -1.669 -17.170 1.00 77.00 114 GLY A CA 1
ATOM 857 C C . GLY A 1 114 ? 6.278 -0.572 -17.962 1.00 77.00 114 GLY A C 1
ATOM 858 O O . GLY A 1 114 ? 6.513 -0.471 -19.161 1.00 77.00 114 GLY A O 1
ATOM 859 N N . VAL A 1 115 ? 5.382 0.193 -17.330 1.00 71.12 115 VAL A N 1
ATOM 860 C CA . VAL A 1 115 ? 4.739 1.348 -17.969 1.00 71.12 115 VAL A CA 1
ATOM 861 C C . VAL A 1 115 ? 5.724 2.510 -17.928 1.00 71.12 115 VAL A C 1
ATOM 863 O O . VAL A 1 115 ? 6.047 2.996 -16.839 1.00 71.12 115 VAL A O 1
ATOM 866 N N . ASP A 1 116 ? 6.206 2.916 -19.103 1.00 62.25 116 ASP A N 1
ATOM 867 C CA . ASP A 1 116 ? 7.142 4.029 -19.234 1.00 62.25 116 ASP A CA 1
ATOM 868 C C . ASP A 1 116 ? 6.461 5.337 -18.807 1.00 62.25 116 ASP A C 1
ATOM 870 O O . ASP A 1 116 ? 5.259 5.540 -18.998 1.00 62.25 116 ASP A O 1
ATOM 874 N N . LEU A 1 117 ? 7.228 6.229 -18.189 1.00 62.44 117 LEU A N 1
ATOM 875 C CA . LEU A 1 117 ? 6.749 7.564 -17.850 1.00 62.44 117 LEU A CA 1
ATOM 876 C C . LEU A 1 117 ? 6.429 8.368 -19.107 1.00 62.44 117 LEU A C 1
ATOM 878 O O . LEU A 1 117 ? 5.493 9.164 -19.074 1.00 62.44 117 LEU A O 1
ATOM 882 N N . ASP A 1 118 ? 7.136 8.111 -20.207 1.00 57.28 118 ASP A N 1
ATOM 883 C CA . ASP A 1 118 ? 6.854 8.731 -21.502 1.00 57.28 118 ASP A CA 1
ATOM 884 C C . ASP A 1 118 ? 5.426 8.393 -21.984 1.00 57.28 118 ASP A C 1
ATOM 886 O O . ASP A 1 118 ? 4.689 9.287 -22.399 1.00 57.28 118 ASP A O 1
ATOM 890 N N . ASP A 1 119 ? 4.959 7.152 -21.779 1.00 57.09 119 ASP A N 1
ATOM 891 C CA . ASP A 1 119 ? 3.586 6.735 -22.114 1.00 57.09 119 ASP A CA 1
ATOM 892 C C . ASP A 1 119 ? 2.515 7.419 -21.232 1.00 57.09 119 ASP A C 1
ATOM 894 O O . ASP A 1 119 ? 1.347 7.518 -21.616 1.00 57.09 119 ASP A O 1
ATOM 898 N N . LEU A 1 120 ? 2.890 7.887 -20.035 1.00 57.44 120 LEU A N 1
ATOM 899 C CA . LEU A 1 120 ? 1.999 8.583 -19.095 1.00 57.44 120 LEU A CA 1
ATOM 900 C C . LEU A 1 120 ? 2.005 10.103 -19.289 1.00 57.44 120 LEU A C 1
ATOM 902 O O . LEU A 1 120 ? 0.987 10.753 -19.047 1.00 57.44 120 LEU A O 1
ATOM 906 N N . LEU A 1 121 ? 3.131 10.668 -19.726 1.00 55.50 121 LEU A N 1
ATOM 907 C CA . LEU A 1 121 ? 3.280 12.091 -20.029 1.00 55.50 121 LEU A CA 1
ATOM 908 C C . LEU A 1 121 ? 2.624 12.460 -21.368 1.00 55.50 121 LEU A C 1
ATOM 910 O O . LEU A 1 121 ? 2.049 13.545 -21.483 1.00 55.50 121 LEU A O 1
ATOM 914 N N . ASP A 1 122 ? 2.612 11.540 -22.335 1.00 50.34 122 ASP A N 1
ATOM 915 C CA . ASP A 1 122 ? 1.924 11.724 -23.619 1.00 50.34 122 ASP A CA 1
ATOM 916 C C . ASP A 1 122 ? 0.394 11.580 -23.519 1.00 50.34 122 ASP A C 1
ATOM 918 O O . ASP A 1 122 ? -0.330 11.937 -24.454 1.00 50.34 122 ASP A O 1
ATOM 922 N N . ALA A 1 123 ? -0.130 11.100 -22.384 1.00 47.28 123 ALA A N 1
ATOM 923 C CA . ALA A 1 123 ? -1.552 10.815 -22.237 1.00 47.28 123 ALA A CA 1
ATOM 924 C C . ALA A 1 123 ? -2.444 12.070 -22.139 1.00 47.28 123 ALA A C 1
ATOM 926 O O . ALA A 1 123 ? -3.562 11.999 -22.632 1.00 47.28 123 ALA A O 1
ATOM 927 N N . GLU A 1 124 ? -1.989 13.212 -21.593 1.00 47.47 124 GLU A N 1
ATOM 928 C CA . GLU A 1 124 ? -2.719 14.505 -21.638 1.00 47.47 124 GLU A CA 1
ATOM 929 C C . GLU A 1 124 ? -1.803 15.738 -21.424 1.00 47.47 124 GLU A C 1
ATOM 931 O O . GLU A 1 124 ? -2.088 16.620 -20.609 1.00 47.47 124 GLU A O 1
ATOM 936 N N . ALA A 1 125 ? -0.708 15.880 -22.174 1.00 46.31 125 ALA A N 1
ATOM 937 C CA . ALA A 1 125 ? -0.039 17.181 -22.265 1.00 46.31 125 ALA A CA 1
ATOM 938 C C . ALA A 1 125 ? -0.866 18.137 -23.150 1.00 46.31 125 ALA A C 1
ATOM 940 O O . ALA A 1 125 ? -0.592 18.317 -24.338 1.00 46.31 125 ALA A O 1
ATOM 941 N N . VAL A 1 126 ? -1.904 18.762 -22.585 1.00 49.94 126 VAL A N 1
ATOM 942 C CA . VAL A 1 126 ? -2.519 19.943 -2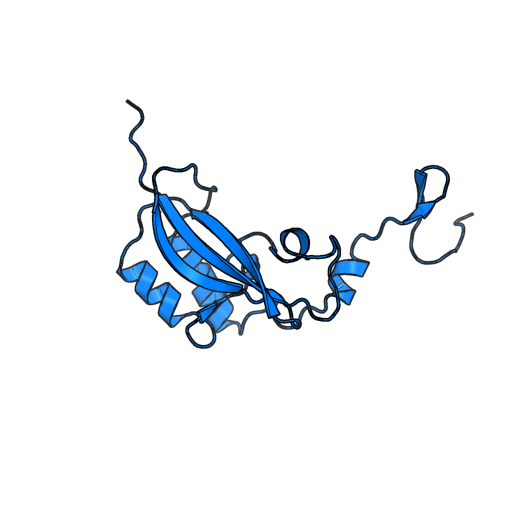3.205 1.00 49.94 126 VAL A CA 1
ATOM 943 C C . VAL A 1 126 ? -1.505 21.081 -23.117 1.00 49.94 126 VAL A C 1
ATOM 945 O O . VAL A 1 126 ? -1.305 21.673 -22.056 1.00 49.94 126 VAL A O 1
ATOM 948 N N . VAL A 1 127 ? -0.838 21.380 -24.230 1.00 50.84 127 VAL A N 1
ATOM 949 C CA . VAL A 1 127 ? 0.069 22.524 -24.323 1.00 50.84 127 VAL A CA 1
ATOM 950 C C . VAL A 1 127 ? -0.796 23.760 -24.507 1.00 50.84 127 VAL A C 1
ATOM 952 O O . VAL A 1 127 ? -1.497 23.876 -25.505 1.00 50.84 127 VAL A O 1
ATOM 955 N N . TYR A 1 128 ? -0.780 24.686 -23.555 1.00 54.97 128 TYR A N 1
ATOM 956 C CA . TYR A 1 128 ? -1.458 25.967 -23.735 1.00 54.97 128 TYR A CA 1
ATOM 957 C C . TYR A 1 128 ? -0.534 26.940 -24.471 1.00 54.97 128 TYR A C 1
ATOM 959 O O . TYR A 1 128 ? 0.650 27.028 -24.145 1.00 54.97 128 TYR A O 1
ATOM 967 N N . ASP A 1 129 ? -1.055 27.656 -25.468 1.00 63.62 129 ASP A N 1
ATOM 968 C CA . ASP A 1 129 ? -0.323 28.761 -26.094 1.00 63.62 129 ASP A CA 1
ATOM 969 C C . ASP A 1 129 ? -0.170 29.955 -25.127 1.00 63.62 129 ASP A C 1
ATOM 971 O O . ASP A 1 129 ? -0.777 29.993 -24.053 1.00 63.62 129 ASP A O 1
ATOM 975 N N . ASP A 1 130 ? 0.602 30.973 -25.522 1.00 66.00 130 ASP A N 1
ATOM 976 C CA . ASP A 1 130 ? 0.811 32.198 -24.726 1.00 66.00 130 ASP A CA 1
ATOM 977 C C . ASP A 1 130 ? -0.497 32.974 -24.423 1.00 66.00 130 ASP A C 1
ATOM 979 O O . ASP A 1 130 ? -0.487 33.927 -23.641 1.00 66.00 130 ASP A O 1
ATOM 983 N N . ASN A 1 131 ? -1.632 32.575 -25.015 1.00 61.97 131 ASN A N 1
ATOM 984 C CA . ASN A 1 131 ? -2.960 33.145 -24.786 1.00 61.97 131 ASN A CA 1
ATOM 985 C C . ASN A 1 131 ? -3.879 32.237 -23.943 1.00 61.97 131 ASN A C 1
ATOM 987 O O . ASN A 1 131 ? -5.034 32.601 -23.705 1.00 61.97 131 ASN A O 1
ATOM 991 N N . GLY A 1 132 ? -3.400 31.077 -23.484 1.00 47.41 132 GLY A N 1
ATOM 992 C CA . GLY A 1 132 ? -4.162 30.141 -22.657 1.00 47.41 132 GLY A CA 1
ATOM 993 C C . GLY A 1 132 ? -5.129 29.236 -23.429 1.00 47.41 132 GLY A C 1
ATOM 994 O O . GLY A 1 132 ? -6.070 28.720 -22.825 1.00 47.41 132 GLY A O 1
ATOM 995 N N . SER A 1 133 ? -4.935 29.028 -24.736 1.00 56.44 133 SER A N 1
ATOM 996 C CA . SER A 1 133 ? -5.709 28.061 -25.533 1.00 56.44 133 SER A CA 1
ATOM 997 C C . SER A 1 133 ? -5.001 26.714 -25.647 1.00 56.44 133 SER A C 1
ATOM 999 O O . SER A 1 133 ? -3.806 26.659 -25.914 1.00 56.44 133 SER A O 1
ATOM 1001 N N . ALA A 1 134 ? -5.761 25.633 -25.466 1.00 46.81 134 ALA A N 1
ATOM 1002 C CA . ALA A 1 134 ? -5.291 24.254 -25.572 1.00 46.81 134 ALA A CA 1
ATOM 1003 C C . ALA A 1 134 ? -4.846 23.897 -27.006 1.00 46.81 134 ALA A C 1
ATOM 1005 O O . ALA A 1 134 ? -5.635 24.014 -27.944 1.00 46.81 134 ALA A O 1
ATOM 1006 N N . CYS A 1 135 ? -3.618 23.399 -27.153 1.00 50.88 135 CYS A N 1
ATOM 1007 C CA . CYS A 1 135 ? -3.002 22.906 -28.385 1.00 50.88 135 CYS A CA 1
ATOM 1008 C C . CYS A 1 135 ? -2.392 21.509 -28.154 1.00 50.88 135 CYS A C 1
ATOM 1010 O O . CYS A 1 135 ? -1.881 21.202 -27.077 1.00 50.88 135 CYS A O 1
ATOM 1012 N N . THR A 1 136 ? -2.437 20.647 -29.171 1.00 43.09 136 THR A N 1
ATOM 1013 C CA . THR A 1 136 ? -1.826 19.307 -29.128 1.00 43.09 136 THR A CA 1
ATOM 1014 C C . THR A 1 136 ? -0.319 19.365 -29.406 1.00 43.09 136 THR A C 1
ATOM 1016 O O . THR A 1 136 ? 0.117 20.234 -30.170 1.00 43.09 136 THR A O 1
ATOM 1019 N N . PRO A 1 137 ? 0.490 18.434 -28.863 1.00 45.91 137 PRO A N 1
ATOM 1020 C CA . PRO A 1 137 ? 1.939 18.408 -29.050 1.00 45.91 137 PRO A CA 1
ATOM 1021 C C . PRO A 1 137 ? 2.324 17.818 -30.418 1.00 45.91 137 PRO A C 1
ATOM 1023 O O . PRO A 1 137 ? 2.898 16.749 -30.547 1.00 45.91 137 PRO A O 1
ATOM 1026 N N . ALA A 1 138 ? 1.978 18.550 -31.468 1.00 44.97 138 ALA A N 1
ATOM 1027 C CA . ALA A 1 138 ? 2.609 18.561 -32.778 1.00 44.97 138 ALA A CA 1
ATOM 1028 C C . ALA A 1 138 ? 2.041 19.808 -33.449 1.00 44.97 138 ALA A C 1
ATOM 1030 O O . ALA A 1 138 ? 0.828 19.913 -33.610 1.00 44.97 138 ALA A O 1
ATOM 1031 N N . GLY A 1 139 ? 2.894 20.787 -33.750 1.00 42.31 139 GLY A N 1
ATOM 1032 C CA . GLY A 1 139 ? 2.505 22.092 -34.290 1.00 42.31 139 GLY A CA 1
ATOM 1033 C C . GLY A 1 139 ? 1.925 22.040 -35.706 1.00 42.31 139 GLY A C 1
ATOM 1034 O O . GLY A 1 139 ? 2.471 22.666 -36.609 1.00 42.31 139 GLY A O 1
ATOM 1035 N N . GLU A 1 140 ? 0.817 21.332 -35.904 1.00 35.22 140 GLU A N 1
ATOM 1036 C CA . GLU A 1 140 ? -0.017 21.410 -37.094 1.00 35.22 140 GLU A CA 1
ATOM 1037 C C . GLU A 1 140 ? -1.344 22.082 -36.731 1.00 35.22 140 GLU A C 1
ATOM 1039 O O . GLU A 1 140 ? -2.187 21.545 -36.015 1.00 35.22 140 GLU A O 1
ATOM 1044 N N . LEU A 1 141 ? -1.502 23.309 -37.234 1.00 36.81 141 LEU A N 1
ATOM 1045 C CA . LEU A 1 141 ? -2.780 24.005 -37.297 1.00 36.81 141 LEU A CA 1
ATOM 1046 C C . LEU A 1 141 ? -3.767 23.133 -38.082 1.00 36.81 141 LEU A C 1
ATOM 1048 O O . LEU A 1 141 ? -3.581 22.917 -39.280 1.00 36.81 141 LEU A O 1
ATOM 1052 N N . VAL A 1 142 ? -4.827 22.666 -37.425 1.00 39.97 142 VAL A N 1
ATOM 1053 C CA . VAL A 1 142 ? -5.975 22.084 -38.124 1.00 39.97 142 VAL A CA 1
ATOM 1054 C C . VAL A 1 142 ? -6.731 23.240 -38.784 1.00 39.97 142 VAL A C 1
ATOM 1056 O O . VAL A 1 142 ? -7.225 24.131 -38.091 1.00 39.97 142 VAL A O 1
ATOM 1059 N N . ALA A 1 143 ? -6.737 23.261 -40.117 1.00 44.88 143 ALA A N 1
ATOM 1060 C CA . ALA A 1 143 ? -7.522 24.192 -40.930 1.00 44.88 143 ALA A CA 1
ATOM 1061 C C . ALA A 1 143 ? -9.021 23.859 -40.909 1.00 44.88 143 ALA A C 1
ATOM 1063 O O . ALA A 1 143 ? -9.360 22.657 -40.793 1.00 44.88 143 ALA A O 1
#

Organism: NCBI:txid1608957

Sequence (143 aa):
MNTNTMNTRVLLRYRDGANCKQDCSVVVTGPPDGNLVARLTATLDSGEFLIPQDCGLEDLRPQLAFTGYLNPDDHCWVEVEGVEATTEDARPMTFAALVDRAEAAAAAGWPSQGVDLDDLLDAEAVVYDDNGSACTPAGELVA

Radius of gyration: 18.5 Å; chains: 1; bounding box: 42×46×59 Å

pLDDT: mean 80.69, std 18.98, range [35.22, 98.31]